Protein AF-A0A6H1NJ43-F1 (afdb_monomer)

Structure (mmCIF, N/CA/C/O backbone):
data_AF-A0A6H1NJ43-F1
#
_entry.id   AF-A0A6H1NJ43-F1
#
loop_
_atom_site.group_PDB
_atom_site.id
_atom_site.type_symbol
_atom_site.label_atom_id
_atom_site.label_alt_id
_atom_site.label_comp_id
_atom_site.label_asym_id
_atom_site.label_entity_id
_atom_site.label_seq_id
_atom_site.pdbx_PDB_ins_code
_atom_site.Cartn_x
_atom_site.Cartn_y
_atom_site.Cartn_z
_atom_site.occupancy
_atom_site.B_iso_or_equiv
_atom_site.auth_seq_id
_atom_site.auth_comp_id
_atom_site.auth_asym_id
_atom_site.auth_atom_id
_atom_site.pdbx_PDB_model_num
ATOM 1 N N . MET A 1 1 ? -9.505 9.082 6.649 1.00 48.31 1 MET A N 1
ATOM 2 C CA . MET A 1 1 ? -8.752 8.817 5.401 1.00 48.31 1 MET A CA 1
ATOM 3 C C . MET A 1 1 ? -7.384 8.310 5.823 1.00 48.31 1 MET A C 1
ATOM 5 O O . MET A 1 1 ? -6.826 8.876 6.753 1.00 48.31 1 MET A O 1
ATOM 9 N N . ALA A 1 2 ? -6.892 7.220 5.241 1.00 55.44 2 ALA A N 1
ATOM 10 C CA . ALA A 1 2 ? -5.555 6.703 5.534 1.00 55.44 2 ALA A CA 1
ATOM 11 C C . ALA A 1 2 ? -4.705 6.848 4.270 1.00 55.44 2 ALA A C 1
ATOM 13 O O . ALA A 1 2 ? -5.142 6.407 3.207 1.00 55.44 2 ALA A O 1
ATOM 14 N N . GLN A 1 3 ? -3.541 7.479 4.390 1.00 49.66 3 GLN A N 1
ATOM 15 C CA . GLN A 1 3 ? -2.557 7.617 3.316 1.00 49.66 3 GLN A CA 1
ATOM 16 C C . GLN A 1 3 ? -1.312 6.829 3.713 1.00 49.66 3 GLN A C 1
ATOM 18 O O . GLN A 1 3 ? -0.948 6.786 4.889 1.00 49.66 3 GLN A O 1
ATOM 23 N N . ARG A 1 4 ? -0.712 6.142 2.741 1.00 53.88 4 ARG A N 1
ATOM 24 C CA . ARG A 1 4 ? 0.411 5.228 2.959 1.00 53.88 4 ARG A CA 1
ATOM 25 C C . ARG A 1 4 ? 1.405 5.387 1.837 1.00 53.88 4 ARG A C 1
ATOM 27 O O . ARG A 1 4 ? 0.993 5.463 0.680 1.00 53.88 4 ARG A O 1
ATOM 34 N N . VAL A 1 5 ? 2.676 5.377 2.198 1.00 56.19 5 VAL A N 1
ATOM 35 C CA . VAL A 1 5 ? 3.783 5.378 1.253 1.00 56.19 5 VAL A CA 1
ATOM 36 C C . VAL A 1 5 ? 4.779 4.333 1.741 1.00 56.19 5 VAL A C 1
ATOM 38 O O . VAL A 1 5 ? 5.177 4.334 2.900 1.00 56.19 5 VAL A O 1
ATOM 41 N N . PHE A 1 6 ? 5.131 3.395 0.867 1.00 50.16 6 PHE A N 1
ATOM 42 C CA . PHE A 1 6 ? 6.261 2.499 1.083 1.00 50.16 6 PHE A CA 1
ATOM 43 C C . PHE A 1 6 ? 7.278 2.796 -0.004 1.00 50.16 6 PHE A C 1
ATOM 45 O O . PHE A 1 6 ? 6.942 2.749 -1.191 1.00 50.16 6 PHE A O 1
ATOM 52 N N . LEU A 1 7 ? 8.494 3.115 0.411 1.00 55.44 7 LEU A N 1
ATOM 53 C CA . LEU A 1 7 ? 9.551 3.585 -0.458 1.00 55.44 7 LEU A CA 1
ATOM 54 C C . LEU A 1 7 ? 10.799 2.738 -0.223 1.00 55.44 7 LEU A C 1
ATOM 56 O O . LEU A 1 7 ? 11.255 2.586 0.902 1.00 55.44 7 LEU A O 1
ATOM 60 N N . VAL A 1 8 ? 11.366 2.188 -1.291 1.00 54.59 8 VAL A N 1
ATOM 61 C CA . VAL A 1 8 ? 12.685 1.544 -1.240 1.00 54.59 8 VAL A CA 1
ATOM 62 C C . VAL A 1 8 ? 13.676 2.505 -1.866 1.00 54.59 8 VAL A C 1
ATOM 64 O O . VAL A 1 8 ? 13.424 3.010 -2.961 1.00 54.59 8 VAL A O 1
ATOM 67 N N . GLN A 1 9 ? 14.776 2.778 -1.169 1.00 55.59 9 GLN A N 1
ATOM 68 C CA . GLN A 1 9 ? 15.798 3.715 -1.622 1.00 55.59 9 GLN A CA 1
ATOM 69 C C . GLN A 1 9 ? 17.189 3.114 -1.449 1.00 55.59 9 GLN A C 1
ATOM 71 O O . GLN A 1 9 ? 17.515 2.532 -0.417 1.00 55.59 9 GLN A O 1
ATOM 76 N N . HIS A 1 10 ? 18.033 3.320 -2.455 1.00 46.06 10 HIS A N 1
ATOM 77 C CA . HIS A 1 10 ? 19.470 3.115 -2.335 1.00 46.06 10 HIS A CA 1
ATOM 78 C C . HIS A 1 10 ? 20.103 4.416 -1.826 1.00 46.06 10 HIS A C 1
ATOM 80 O O . HIS A 1 10 ? 19.955 5.456 -2.473 1.00 46.06 10 HIS A O 1
ATOM 86 N N . LEU A 1 11 ? 20.789 4.390 -0.678 1.00 48.56 11 LEU A N 1
ATOM 87 C CA . LEU A 1 11 ? 21.499 5.565 -0.160 1.00 48.56 11 LEU A CA 1
ATOM 88 C C . LEU A 1 11 ? 22.903 5.658 -0.762 1.00 48.56 11 LEU A C 1
ATOM 90 O O . LEU A 1 11 ? 23.588 4.649 -0.921 1.00 48.56 11 LEU A O 1
ATOM 94 N N . ALA A 1 12 ? 23.373 6.888 -0.995 1.00 40.28 12 ALA A N 1
ATOM 95 C CA . ALA A 1 12 ? 24.687 7.185 -1.579 1.00 40.28 12 ALA A CA 1
ATOM 96 C C . ALA A 1 12 ? 25.882 6.564 -0.822 1.00 40.28 12 ALA A C 1
ATOM 98 O O . ALA A 1 12 ? 26.954 6.384 -1.394 1.00 40.28 12 ALA A O 1
ATOM 99 N N . ALA A 1 13 ? 25.702 6.185 0.448 1.00 49.69 13 ALA A N 1
ATOM 100 C CA . ALA A 1 13 ? 26.699 5.465 1.242 1.00 49.69 13 ALA A CA 1
ATOM 101 C C . ALA A 1 13 ? 26.829 3.962 0.888 1.00 49.69 13 ALA A C 1
ATOM 103 O O . ALA A 1 13 ? 27.512 3.227 1.601 1.00 49.69 13 ALA A O 1
ATOM 104 N N . GLY A 1 14 ? 26.169 3.484 -0.175 1.00 55.78 14 GLY A N 1
ATOM 105 C CA . GLY A 1 14 ? 26.186 2.080 -0.603 1.00 55.78 14 GLY A CA 1
ATOM 106 C C . GLY A 1 14 ? 25.337 1.162 0.275 1.00 55.78 14 GLY A C 1
ATOM 107 O O . GLY A 1 14 ? 25.580 -0.040 0.324 1.00 55.78 14 GLY A O 1
ATOM 108 N N . THR A 1 15 ? 24.376 1.728 1.007 1.00 66.38 15 THR A N 1
ATOM 109 C CA . THR A 1 15 ? 23.457 0.981 1.871 1.00 66.38 15 THR A CA 1
ATOM 110 C C . THR A 1 15 ? 22.053 1.055 1.294 1.00 66.38 15 THR A C 1
ATOM 112 O O . THR A 1 15 ? 21.491 2.141 1.149 1.00 66.38 15 THR A O 1
ATOM 115 N N . ASP A 1 16 ? 21.490 -0.107 0.983 1.00 79.31 16 ASP A N 1
ATOM 116 C CA . ASP A 1 16 ? 20.094 -0.239 0.591 1.00 79.31 16 ASP A CA 1
ATOM 117 C C . ASP A 1 16 ? 19.187 -0.187 1.823 1.00 79.31 16 ASP A C 1
ATOM 119 O O . ASP A 1 16 ? 19.367 -0.964 2.769 1.00 79.31 16 ASP A O 1
ATOM 123 N N . ILE A 1 17 ? 18.192 0.700 1.799 1.00 83.25 17 ILE A N 1
ATOM 124 C CA . ILE A 1 17 ? 17.176 0.803 2.847 1.00 83.25 17 ILE A CA 1
ATOM 125 C C . ILE A 1 17 ? 15.763 0.693 2.275 1.00 83.25 17 ILE A C 1
ATOM 127 O O . ILE A 1 17 ? 15.495 0.980 1.105 1.00 83.25 17 ILE A O 1
ATOM 131 N N . ALA A 1 18 ? 14.828 0.333 3.142 1.00 85.12 18 ALA A N 1
ATOM 132 C CA . ALA A 1 18 ? 13.407 0.519 2.912 1.00 85.12 18 ALA A CA 1
ATOM 133 C C . ALA A 1 18 ? 12.837 1.444 3.985 1.00 85.12 18 ALA A C 1
ATOM 135 O O . ALA A 1 18 ? 13.078 1.245 5.176 1.00 85.12 18 ALA A O 1
ATOM 136 N N . GLN A 1 19 ? 12.053 2.422 3.552 1.00 86.00 19 GLN A N 1
ATOM 137 C CA . GLN A 1 19 ? 11.301 3.330 4.397 1.00 86.00 19 GLN A CA 1
ATOM 138 C C . GLN A 1 19 ? 9.802 3.037 4.275 1.00 86.00 19 GLN A C 1
ATOM 140 O O . GLN A 1 19 ? 9.240 2.900 3.183 1.00 86.00 19 GLN A O 1
ATOM 145 N N . LEU A 1 20 ? 9.147 2.941 5.424 1.00 85.12 20 LEU A N 1
ATOM 146 C CA . LEU A 1 20 ? 7.712 2.766 5.560 1.00 85.12 20 LEU A CA 1
ATOM 147 C C . LEU A 1 20 ? 7.123 3.960 6.302 1.00 85.12 20 LEU A C 1
ATOM 149 O O . LEU A 1 20 ? 7.399 4.134 7.484 1.00 85.12 20 LEU A O 1
ATOM 153 N N . ASP A 1 21 ? 6.221 4.682 5.639 1.00 86.50 21 ASP A N 1
ATOM 154 C CA . ASP A 1 21 ? 5.451 5.771 6.229 1.00 86.50 21 ASP A CA 1
ATOM 155 C C . ASP A 1 21 ? 3.958 5.447 6.235 1.00 86.50 21 ASP A C 1
ATOM 157 O O . ASP A 1 21 ? 3.315 5.202 5.201 1.00 86.50 21 ASP A O 1
ATOM 161 N N . VAL A 1 22 ? 3.368 5.470 7.426 1.00 85.38 22 VAL A N 1
ATOM 162 C CA . VAL A 1 22 ? 1.955 5.148 7.631 1.00 85.38 22 VAL A CA 1
ATOM 163 C C . VAL A 1 22 ? 1.283 6.278 8.379 1.00 85.38 22 VAL A C 1
ATOM 165 O O . VAL A 1 22 ? 1.643 6.585 9.512 1.00 85.38 22 VAL A O 1
ATOM 168 N N . VAL A 1 23 ? 0.232 6.843 7.779 1.00 86.69 23 VAL A N 1
ATOM 169 C CA . VAL A 1 23 ? -0.607 7.851 8.430 1.00 86.69 23 VAL A CA 1
ATOM 170 C C . VAL A 1 23 ? -2.060 7.392 8.475 1.00 86.69 23 VAL A C 1
ATOM 172 O O . VAL A 1 23 ? -2.699 7.107 7.456 1.00 86.69 23 VAL A O 1
ATOM 175 N N . VAL A 1 24 ? -2.621 7.376 9.682 1.00 86.06 24 VAL A N 1
ATOM 176 C CA . VAL A 1 24 ? -4.048 7.151 9.921 1.00 86.06 24 VAL A CA 1
ATOM 177 C C . VAL A 1 24 ? -4.657 8.427 10.482 1.00 86.06 24 VAL A C 1
ATOM 179 O O . VAL A 1 24 ? -4.250 8.901 11.539 1.00 86.06 24 VAL A O 1
ATOM 182 N N . ALA A 1 25 ? -5.657 8.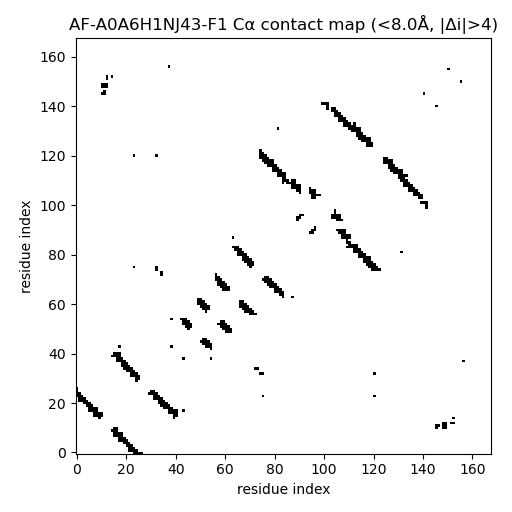974 9.788 1.00 86.62 25 ALA A N 1
ATOM 183 C CA . ALA A 1 25 ? -6.353 10.186 10.204 1.00 86.62 25 ALA A CA 1
ATOM 184 C C . ALA A 1 25 ? -7.870 9.974 10.306 1.00 86.62 25 ALA A C 1
ATOM 186 O O . ALA A 1 25 ? -8.525 9.468 9.381 1.00 86.62 25 ALA A O 1
ATOM 187 N N . ASN A 1 26 ? -8.436 10.434 11.420 1.00 84.56 26 ASN A N 1
ATOM 188 C CA . ASN A 1 26 ? -9.867 10.563 11.637 1.00 84.56 26 ASN A CA 1
ATOM 189 C C . ASN A 1 26 ? -10.269 12.035 11.484 1.00 84.56 26 ASN A C 1
ATOM 191 O O . ASN A 1 26 ? -10.025 12.861 12.357 1.00 84.56 26 ASN A O 1
ATOM 195 N N . ALA A 1 27 ? -10.916 12.346 10.361 1.00 83.19 27 ALA A N 1
ATOM 196 C CA . ALA A 1 27 ? -11.342 13.705 10.045 1.00 83.19 27 ALA A CA 1
ATOM 197 C C . ALA A 1 27 ? -12.478 14.211 10.952 1.00 83.19 27 ALA A C 1
ATOM 199 O O . ALA A 1 27 ? -12.573 15.410 11.180 1.00 83.19 27 ALA A O 1
ATOM 200 N N . SER A 1 28 ? -13.322 13.319 11.488 1.00 83.69 28 SER A N 1
ATOM 201 C CA . SER A 1 28 ? -14.442 13.719 12.356 1.00 83.69 28 SER A CA 1
ATOM 202 C C . SER A 1 28 ? -13.982 14.230 13.721 1.00 83.69 28 SER A C 1
ATOM 204 O O . SER A 1 28 ? -14.642 15.073 14.318 1.00 83.69 28 SER A O 1
ATOM 206 N N . THR A 1 29 ? -12.837 13.738 14.196 1.00 85.25 29 THR A N 1
ATOM 207 C CA . THR A 1 29 ? -12.237 14.120 15.480 1.00 85.25 29 THR A CA 1
ATOM 208 C C . THR A 1 29 ? -11.005 15.009 15.319 1.00 85.25 29 THR A C 1
ATOM 210 O O . THR A 1 29 ? -10.471 15.480 16.318 1.00 85.25 29 THR A O 1
ATOM 213 N N . GLY A 1 30 ? -10.511 15.204 14.092 1.00 84.50 30 GLY A N 1
ATOM 214 C CA . GLY A 1 30 ? -9.262 15.919 13.813 1.00 84.50 30 GLY A CA 1
ATOM 215 C C . GLY A 1 30 ? -7.995 15.191 14.282 1.00 84.50 30 GLY A C 1
ATOM 216 O O . GLY A 1 30 ? -6.920 15.780 14.293 1.00 84.50 30 GLY A O 1
ATOM 217 N N . THR A 1 31 ? -8.086 13.921 14.684 1.00 84.62 31 THR A N 1
ATOM 218 C CA . THR A 1 31 ? -6.949 13.178 15.249 1.00 84.62 31 THR A CA 1
ATOM 219 C C . THR A 1 31 ? -6.207 12.379 14.186 1.00 84.62 31 THR A C 1
ATOM 221 O O . THR A 1 31 ? -6.840 11.680 13.391 1.00 84.62 31 THR A O 1
ATOM 224 N N . SER A 1 32 ? -4.876 12.374 14.241 1.00 85.81 32 SER A N 1
ATOM 225 C CA . SER A 1 32 ? -4.026 11.526 13.402 1.00 85.81 32 SER A CA 1
ATOM 226 C C . SER A 1 32 ? -2.955 10.781 14.204 1.00 85.81 32 SER A C 1
ATOM 228 O O . SER A 1 32 ? -2.631 11.129 15.345 1.00 85.81 32 SER A O 1
ATOM 230 N N . ARG A 1 33 ? -2.425 9.717 13.602 1.00 86.25 33 ARG A N 1
ATOM 231 C CA . ARG A 1 33 ? -1.215 9.007 14.023 1.00 86.25 33 ARG A CA 1
ATOM 232 C C . ARG A 1 33 ? -0.354 8.770 12.794 1.00 86.25 33 ARG A C 1
ATOM 234 O O . ARG A 1 33 ? -0.884 8.368 11.758 1.00 86.25 33 ARG A O 1
ATOM 241 N N . ALA A 1 34 ? 0.932 9.048 12.933 1.00 85.00 34 ALA A N 1
ATOM 242 C CA . ALA A 1 34 ? 1.942 8.792 11.926 1.00 85.00 34 ALA A CA 1
ATOM 243 C C . ALA A 1 34 ? 2.989 7.859 12.528 1.00 85.00 34 ALA A C 1
ATOM 245 O O . ALA A 1 34 ? 3.314 7.980 13.712 1.00 85.00 34 ALA A O 1
ATOM 246 N N . THR A 1 35 ? 3.483 6.931 11.727 1.00 82.75 35 THR A N 1
ATOM 247 C CA . THR A 1 35 ? 4.588 6.056 12.097 1.00 82.75 35 THR A CA 1
ATOM 248 C C . THR A 1 35 ? 5.514 5.937 10.902 1.00 82.75 35 THR A C 1
ATOM 250 O O . THR A 1 35 ? 5.043 5.773 9.775 1.00 82.75 35 THR A O 1
ATOM 253 N N . GLU A 1 36 ? 6.805 6.041 11.177 1.00 85.94 36 GLU A N 1
ATOM 254 C CA . GLU A 1 36 ? 7.892 5.920 10.216 1.00 85.94 36 GLU A CA 1
ATOM 255 C C . GLU A 1 36 ? 8.803 4.790 10.695 1.00 85.94 36 GLU A C 1
ATOM 257 O O . GLU A 1 36 ? 9.152 4.727 11.876 1.00 85.94 36 GLU A O 1
ATOM 262 N N . HIS A 1 37 ? 9.158 3.886 9.789 1.00 85.19 37 HIS A N 1
ATOM 263 C CA . HIS A 1 37 ? 10.135 2.833 10.036 1.00 85.19 37 HIS A CA 1
ATOM 264 C C . HIS A 1 37 ? 11.153 2.812 8.904 1.00 85.19 37 HIS A C 1
ATOM 266 O O . HIS A 1 37 ? 10.783 2.847 7.731 1.00 85.19 37 HIS A O 1
ATOM 272 N N . ILE A 1 38 ? 12.430 2.714 9.265 1.00 86.50 38 ILE A N 1
ATOM 273 C CA . ILE A 1 38 ? 13.535 2.535 8.326 1.00 86.50 38 ILE A CA 1
ATOM 274 C C . ILE A 1 38 ? 14.179 1.184 8.624 1.00 86.50 38 ILE A C 1
ATOM 276 O O . ILE A 1 38 ? 14.545 0.898 9.765 1.00 86.50 38 ILE A O 1
ATOM 280 N N . HIS A 1 39 ? 14.321 0.363 7.591 1.00 85.25 39 HIS A N 1
ATOM 281 C CA . HIS A 1 39 ? 14.949 -0.952 7.650 1.00 85.25 39 HIS A CA 1
ATOM 282 C C . HIS A 1 39 ? 16.127 -1.009 6.688 1.00 85.25 39 HIS A C 1
ATOM 284 O O . HIS A 1 39 ? 16.071 -0.433 5.599 1.00 85.25 39 HIS A O 1
ATOM 290 N N . PHE A 1 40 ? 17.160 -1.767 7.046 1.00 88.00 40 PHE A N 1
ATOM 291 C CA . PHE A 1 40 ? 18.108 -2.234 6.040 1.00 88.00 40 PHE A CA 1
ATOM 292 C C . PHE A 1 40 ? 17.398 -3.207 5.097 1.00 88.00 40 PHE A C 1
ATOM 294 O O . PHE A 1 40 ? 16.503 -3.943 5.516 1.00 88.00 40 PHE A O 1
ATOM 301 N N . LEU A 1 41 ? 17.768 -3.214 3.816 1.00 85.81 41 LEU A N 1
ATOM 302 C CA . LEU A 1 41 ? 17.058 -4.022 2.820 1.00 85.81 41 LEU A CA 1
ATOM 303 C C . LEU A 1 41 ? 17.135 -5.532 3.106 1.00 85.81 41 LEU A C 1
ATOM 305 O O . LEU A 1 41 ? 16.207 -6.260 2.771 1.00 85.81 41 LEU A O 1
ATOM 309 N N . ASP A 1 42 ? 18.190 -6.004 3.775 1.00 88.12 42 ASP A N 1
ATOM 310 C CA . ASP A 1 42 ? 18.332 -7.403 4.202 1.00 88.12 42 ASP A CA 1
ATOM 311 C C . ASP A 1 42 ? 17.372 -7.812 5.338 1.00 88.12 42 ASP A C 1
ATOM 313 O O . ASP A 1 42 ? 17.214 -9.000 5.618 1.00 88.12 42 ASP A O 1
ATOM 317 N N . GLN A 1 43 ? 16.691 -6.845 5.959 1.00 89.44 43 GLN A N 1
ATOM 318 C CA . GLN A 1 43 ? 15.638 -7.049 6.958 1.00 89.44 43 GLN A CA 1
ATOM 319 C C . GLN A 1 43 ? 14.233 -7.053 6.340 1.00 89.44 43 GLN A C 1
ATOM 321 O O . GLN A 1 43 ? 13.246 -7.189 7.067 1.00 89.44 43 GLN A O 1
ATOM 326 N N . VAL A 1 44 ? 14.127 -6.878 5.019 1.00 91.38 44 VAL A N 1
ATOM 327 C CA . VAL A 1 44 ? 12.859 -6.750 4.300 1.00 91.38 44 VAL A CA 1
ATOM 328 C C . VAL A 1 44 ? 12.725 -7.865 3.278 1.00 91.38 44 VAL A C 1
ATOM 330 O O . VAL A 1 44 ? 13.590 -8.079 2.432 1.00 91.38 44 VAL A O 1
ATOM 333 N N . GLU A 1 45 ? 11.590 -8.552 3.301 1.00 94.19 45 GLU A N 1
ATOM 334 C CA . GLU A 1 45 ? 11.258 -9.513 2.254 1.00 94.19 45 GLU A CA 1
ATOM 335 C C . GLU A 1 45 ? 10.561 -8.781 1.107 1.00 94.19 45 GLU A C 1
ATOM 337 O O . GLU A 1 45 ? 9.495 -8.195 1.299 1.00 94.19 45 GLU A O 1
ATOM 342 N N . ILE A 1 46 ? 11.150 -8.823 -0.091 1.00 91.12 46 ILE A N 1
ATOM 343 C CA . ILE A 1 46 ? 10.577 -8.232 -1.306 1.00 91.12 46 ILE A CA 1
ATOM 344 C C . ILE A 1 46 ? 10.433 -9.311 -2.380 1.00 91.12 46 ILE A C 1
ATOM 346 O O . ILE A 1 46 ? 11.401 -9.954 -2.783 1.00 91.12 46 ILE A O 1
ATOM 350 N N . GLY A 1 47 ? 9.208 -9.502 -2.863 1.00 88.19 47 GLY A N 1
ATOM 351 C CA . GLY A 1 47 ? 8.906 -10.368 -3.997 1.00 88.19 47 GLY A CA 1
ATOM 352 C C . GLY A 1 47 ? 9.308 -9.729 -5.323 1.00 88.19 47 GLY A C 1
ATOM 353 O O . GLY A 1 47 ? 9.092 -8.538 -5.545 1.00 88.19 47 GLY A O 1
ATOM 354 N N . THR A 1 48 ? 9.856 -10.536 -6.228 1.00 83.88 48 THR A N 1
ATOM 355 C CA . THR A 1 48 ? 10.273 -10.106 -7.574 1.00 83.88 48 THR A CA 1
ATOM 356 C C . THR A 1 48 ? 9.271 -10.486 -8.666 1.00 83.88 48 THR A C 1
ATOM 358 O O . THR A 1 48 ? 9.336 -9.957 -9.772 1.00 83.88 48 THR A O 1
ATOM 361 N N . ASP A 1 49 ? 8.325 -11.375 -8.365 1.00 82.50 49 ASP A N 1
ATOM 362 C CA . ASP A 1 49 ? 7.332 -11.929 -9.293 1.00 82.50 49 ASP A CA 1
ATOM 363 C C . ASP A 1 49 ? 5.880 -11.542 -8.949 1.00 82.50 49 ASP A C 1
ATOM 365 O O . ASP A 1 49 ? 4.963 -11.753 -9.745 1.00 82.50 49 ASP A O 1
ATOM 369 N N . ARG A 1 50 ? 5.661 -10.963 -7.766 1.00 83.69 50 ARG A N 1
ATOM 370 C CA . ARG A 1 50 ? 4.360 -10.525 -7.246 1.00 83.69 50 ARG A CA 1
ATOM 371 C C . ARG A 1 50 ? 4.530 -9.372 -6.271 1.00 83.69 50 ARG A C 1
ATOM 373 O O . ARG A 1 50 ? 5.630 -9.122 -5.781 1.00 83.69 50 ARG A O 1
ATOM 380 N N . LEU A 1 51 ? 3.424 -8.719 -5.916 1.00 90.75 51 LEU A N 1
ATOM 381 C CA . LEU A 1 51 ? 3.448 -7.804 -4.785 1.00 90.75 51 LEU A CA 1
ATOM 382 C C . LEU A 1 51 ? 3.592 -8.625 -3.503 1.00 90.75 51 LEU A C 1
ATOM 384 O O . LEU A 1 51 ? 2.672 -9.332 -3.093 1.00 90.75 51 LEU A O 1
ATOM 388 N N . HIS A 1 52 ? 4.770 -8.553 -2.902 1.00 94.12 52 HIS A N 1
ATOM 389 C CA . HIS A 1 52 ? 5.054 -9.100 -1.588 1.00 94.12 52 HIS A CA 1
ATOM 390 C C . HIS A 1 52 ? 6.117 -8.220 -0.943 1.00 94.12 52 HIS A C 1
ATOM 392 O O . HIS A 1 52 ? 7.230 -8.138 -1.447 1.00 94.12 52 HIS A O 1
ATOM 398 N N . ILE A 1 53 ? 5.739 -7.519 0.116 1.00 93.50 53 ILE A N 1
ATOM 399 C CA . ILE A 1 53 ? 6.618 -6.693 0.936 1.00 93.50 53 ILE A CA 1
ATOM 400 C C . ILE A 1 53 ? 6.328 -7.086 2.378 1.00 93.50 53 ILE A C 1
ATOM 402 O O . ILE A 1 53 ? 5.169 -7.016 2.802 1.00 93.50 53 ILE A O 1
ATOM 406 N N . SER A 1 54 ? 7.349 -7.503 3.120 1.00 95.06 54 SER A N 1
ATOM 407 C CA . SER A 1 54 ? 7.213 -7.830 4.536 1.00 95.06 54 SER A CA 1
ATOM 408 C C . SER A 1 54 ? 8.324 -7.194 5.365 1.00 95.06 54 SER A C 1
ATOM 410 O O . SER A 1 54 ? 9.505 -7.380 5.085 1.00 95.06 54 SER A O 1
ATOM 412 N N . THR A 1 55 ? 7.916 -6.474 6.406 1.00 92.19 55 THR A N 1
ATOM 413 C CA . THR A 1 55 ? 8.737 -5.967 7.513 1.00 92.19 55 THR A CA 1
ATOM 414 C C . THR A 1 55 ? 8.130 -6.480 8.833 1.00 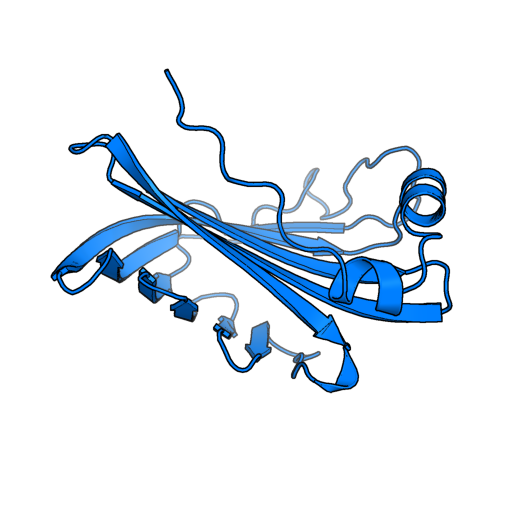92.19 55 THR A C 1
ATOM 416 O O . THR A 1 55 ? 7.068 -7.118 8.812 1.00 92.19 55 THR A O 1
ATOM 419 N N . PRO A 1 56 ? 8.745 -6.239 10.004 1.00 91.44 56 PRO A N 1
ATOM 420 C CA . PRO A 1 56 ? 8.122 -6.566 11.291 1.00 91.44 56 PRO A CA 1
ATOM 421 C C . PRO A 1 56 ? 6.743 -5.907 11.508 1.00 91.44 56 PRO A C 1
ATOM 423 O O . PRO A 1 56 ? 5.866 -6.482 12.162 1.00 91.44 56 PRO A O 1
ATOM 426 N N . GLU A 1 57 ? 6.534 -4.715 10.951 1.00 91.94 57 GLU A N 1
ATOM 427 C CA . GLU A 1 57 ? 5.346 -3.881 11.138 1.00 91.94 57 GLU A CA 1
ATOM 428 C C . GLU A 1 57 ? 4.334 -4.013 10.002 1.00 91.94 57 GLU A C 1
ATOM 430 O O . GLU A 1 57 ? 3.137 -3.818 10.232 1.00 91.94 57 GLU A O 1
ATOM 435 N N . LEU A 1 58 ? 4.782 -4.346 8.789 1.00 92.31 58 LEU A N 1
ATOM 436 C CA . LEU A 1 58 ? 3.949 -4.378 7.592 1.00 92.31 58 LEU A CA 1
ATOM 437 C C . LEU A 1 58 ? 4.037 -5.711 6.856 1.00 92.31 58 LEU A C 1
ATOM 439 O O . LEU A 1 58 ? 5.107 -6.248 6.609 1.00 92.31 58 LEU A O 1
ATOM 443 N N . THR A 1 59 ? 2.888 -6.178 6.382 1.00 95.31 59 THR A N 1
ATOM 444 C CA . THR A 1 59 ? 2.809 -7.162 5.304 1.00 95.31 59 THR A CA 1
ATOM 445 C C . THR A 1 59 ? 1.880 -6.621 4.228 1.00 95.31 59 THR A C 1
ATOM 447 O O . THR A 1 59 ? 0.697 -6.383 4.483 1.00 95.31 59 THR A O 1
ATOM 450 N N . TRP A 1 60 ? 2.399 -6.441 3.017 1.00 94.62 60 TRP A N 1
ATOM 451 C CA . TRP A 1 60 ? 1.630 -6.047 1.844 1.00 94.62 60 TRP A CA 1
ATOM 452 C C . TRP A 1 60 ? 1.818 -7.083 0.746 1.00 94.62 60 TRP A C 1
ATOM 454 O O . TRP A 1 60 ? 2.910 -7.275 0.219 1.00 94.62 60 TRP A O 1
ATOM 464 N N . THR A 1 61 ? 0.738 -7.784 0.422 1.00 96.38 61 THR A N 1
ATOM 465 C CA . THR A 1 61 ? 0.751 -8.876 -0.549 1.00 96.38 61 THR A CA 1
ATOM 466 C C . THR A 1 61 ? -0.351 -8.716 -1.573 1.00 96.38 61 THR A C 1
ATOM 468 O O . THR A 1 61 ? -1.350 -8.044 -1.314 1.00 96.38 61 THR A O 1
ATOM 471 N N . GLY A 1 62 ? -0.191 -9.345 -2.731 1.00 93.56 62 GLY A N 1
ATOM 472 C CA . GLY A 1 62 ? -1.274 -9.469 -3.689 1.00 93.56 62 GLY A CA 1
ATOM 473 C C . GLY A 1 62 ? -0.832 -9.657 -5.128 1.00 93.56 62 GLY A C 1
ATOM 474 O O . GLY A 1 62 ? 0.331 -9.923 -5.436 1.00 93.56 62 GLY A O 1
ATOM 475 N N . ASP A 1 63 ? -1.806 -9.492 -6.010 1.00 91.69 63 ASP A N 1
ATOM 476 C CA . ASP A 1 63 ? -1.658 -9.532 -7.457 1.00 91.69 63 ASP A CA 1
ATOM 477 C C . ASP A 1 63 ? -2.408 -8.358 -8.108 1.00 91.69 63 ASP A C 1
ATOM 479 O O . ASP A 1 63 ? -2.951 -7.488 -7.433 1.00 91.69 63 ASP A O 1
ATOM 483 N N . ARG A 1 64 ? -2.483 -8.339 -9.442 1.00 91.00 64 ARG A N 1
ATOM 484 C CA . ARG A 1 64 ? -3.199 -7.297 -10.203 1.00 91.00 64 ARG A CA 1
ATOM 485 C C . ARG A 1 64 ? -4.687 -7.126 -9.853 1.00 91.00 64 ARG A C 1
ATOM 487 O O . ARG A 1 64 ? -5.303 -6.178 -10.331 1.00 91.00 64 ARG A O 1
ATOM 494 N N . ASN A 1 65 ? -5.294 -8.061 -9.129 1.00 94.12 65 ASN A N 1
ATOM 495 C CA . ASN A 1 65 ? -6.718 -8.066 -8.816 1.00 94.12 65 ASN A CA 1
ATOM 496 C C . ASN A 1 65 ? -6.974 -7.716 -7.353 1.00 94.12 65 ASN A C 1
ATOM 498 O O . ASN A 1 65 ? -7.931 -6.997 -7.071 1.00 94.12 65 ASN A O 1
ATOM 502 N N . VAL A 1 66 ? -6.171 -8.238 -6.423 1.00 96.12 66 VAL A N 1
ATOM 503 C CA . VAL A 1 66 ? -6.422 -8.099 -4.984 1.00 96.12 66 VAL A CA 1
ATOM 504 C C . VAL A 1 66 ? -5.131 -7.848 -4.227 1.00 96.12 66 VAL A C 1
ATOM 506 O O . VAL A 1 66 ? -4.160 -8.585 -4.381 1.00 96.12 66 VAL A O 1
ATOM 509 N N . TYR A 1 67 ? -5.171 -6.855 -3.342 1.00 95.00 67 TYR A N 1
ATOM 510 C CA . TYR A 1 67 ? -4.158 -6.594 -2.331 1.00 95.00 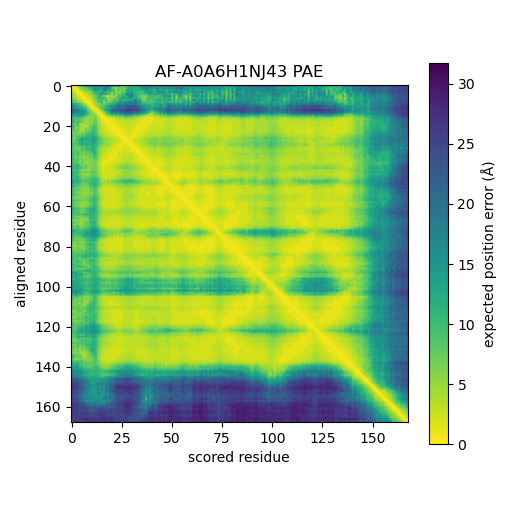67 TYR A CA 1
ATOM 511 C C . TYR A 1 67 ? -4.682 -6.905 -0.936 1.00 95.00 67 TYR A C 1
ATOM 513 O O . TYR A 1 67 ? -5.826 -6.593 -0.599 1.00 95.00 67 TYR A O 1
ATOM 521 N N . THR A 1 68 ? -3.803 -7.442 -0.102 1.00 97.06 68 THR A N 1
ATOM 522 C CA . THR A 1 68 ? -3.980 -7.570 1.339 1.00 97.06 68 THR A CA 1
ATOM 523 C C . THR A 1 68 ? -2.880 -6.787 2.032 1.00 97.06 68 THR A C 1
ATOM 525 O O . THR A 1 68 ? -1.697 -6.958 1.733 1.00 97.06 68 THR A O 1
ATOM 528 N N . LEU A 1 69 ? -3.280 -5.924 2.957 1.00 94.56 69 LEU A N 1
ATOM 529 C CA . LEU A 1 69 ? -2.389 -5.075 3.729 1.00 94.56 69 LEU A CA 1
ATOM 530 C C . LEU A 1 69 ? -2.655 -5.280 5.217 1.00 94.56 69 LEU A C 1
ATOM 532 O O . LEU A 1 69 ? -3.786 -5.112 5.666 1.00 94.56 69 LEU A O 1
ATOM 536 N N . SER A 1 70 ? -1.597 -5.555 5.967 1.00 95.50 70 SER A N 1
ATOM 537 C CA . SER A 1 70 ? -1.569 -5.528 7.426 1.00 95.50 70 SER A CA 1
ATOM 538 C C . SER A 1 70 ? -0.481 -4.558 7.868 1.00 95.50 70 SER A C 1
ATOM 540 O O . SER A 1 70 ? 0.655 -4.691 7.425 1.00 95.50 70 SER A O 1
ATOM 542 N N . VAL A 1 71 ? -0.811 -3.615 8.749 1.00 91.81 71 VAL A N 1
ATOM 543 C CA . VAL A 1 71 ? 0.143 -2.699 9.386 1.00 91.81 71 VAL A CA 1
ATOM 544 C C . VAL A 1 71 ? -0.103 -2.656 10.887 1.00 91.81 71 VAL A C 1
ATOM 546 O O . VAL A 1 71 ? -1.244 -2.499 11.335 1.00 91.81 71 VAL A O 1
ATOM 549 N N . LYS A 1 72 ? 0.977 -2.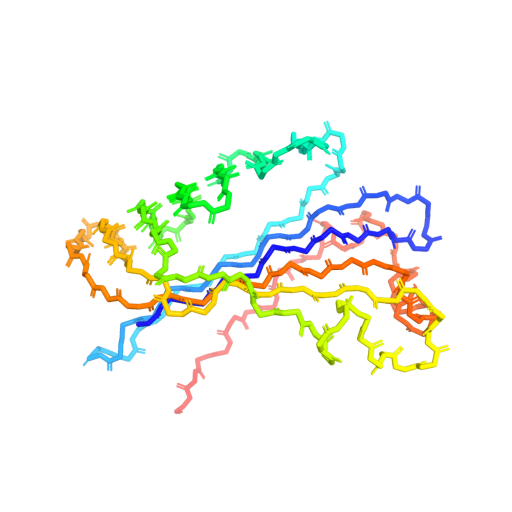748 11.660 1.00 89.50 72 LYS A N 1
ATOM 550 C CA . LYS A 1 72 ? 1.003 -2.625 13.117 1.00 89.50 72 LYS A CA 1
ATOM 551 C C . LYS A 1 72 ? 1.966 -1.501 13.496 1.00 89.50 72 LYS A C 1
ATOM 553 O O . LYS A 1 72 ? 3.170 -1.699 13.468 1.00 89.50 72 LYS A O 1
ATOM 558 N N . GLY A 1 73 ? 1.424 -0.341 13.846 1.00 78.69 73 GLY A N 1
ATOM 559 C CA . GLY A 1 73 ? 2.181 0.798 14.364 1.00 78.69 73 GLY A CA 1
ATOM 560 C C . GLY A 1 73 ? 1.821 1.099 15.818 1.00 78.69 73 GLY A C 1
ATOM 561 O O . GLY A 1 73 ? 0.818 0.608 16.352 1.00 78.69 73 GLY A O 1
ATOM 562 N N . GL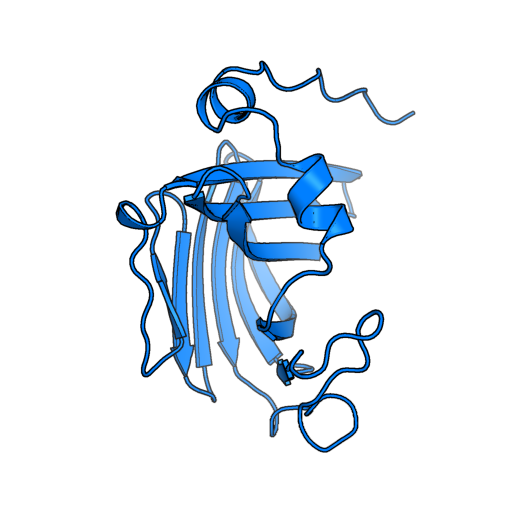U A 1 74 ? 2.621 1.937 16.473 1.00 81.50 74 GLU A N 1
ATOM 563 C CA . GLU A 1 74 ? 2.330 2.370 17.839 1.00 81.50 74 GLU A CA 1
ATOM 564 C C . GLU A 1 74 ? 1.025 3.186 17.874 1.00 81.50 74 GLU A C 1
ATOM 566 O O . GLU A 1 74 ? 0.926 4.306 17.373 1.00 81.50 74 GLU A O 1
ATOM 571 N N . GLY A 1 75 ? -0.027 2.592 18.441 1.00 82.88 75 GLY A N 1
ATOM 572 C CA . GLY A 1 75 ? -1.343 3.225 18.525 1.00 82.88 75 GLY A CA 1
ATOM 573 C C . GLY A 1 75 ? -2.102 3.315 17.196 1.00 82.88 75 GLY A C 1
ATOM 574 O O . GLY A 1 75 ? -3.102 4.034 17.137 1.00 82.88 75 GLY A O 1
ATOM 575 N N . ALA A 1 76 ? -1.682 2.593 16.154 1.00 86.00 76 ALA A N 1
ATOM 576 C CA . ALA A 1 76 ? -2.428 2.467 14.906 1.00 86.00 76 ALA A CA 1
ATOM 577 C C . ALA A 1 76 ? -2.346 1.041 14.346 1.00 86.00 76 ALA A C 1
ATOM 579 O O . ALA A 1 76 ? -1.278 0.438 14.280 1.00 86.00 76 ALA A O 1
ATOM 580 N N . ARG A 1 77 ? -3.478 0.498 13.898 1.00 90.94 77 ARG A N 1
ATOM 581 C CA . ARG A 1 77 ? -3.535 -0.802 13.213 1.00 90.94 77 ARG A CA 1
ATOM 582 C C . ARG A 1 77 ? -4.356 -0.682 11.941 1.00 90.94 77 ARG A C 1
ATOM 584 O O . ARG A 1 77 ? -5.361 0.028 11.919 1.00 90.94 77 ARG A O 1
ATOM 591 N N . ILE A 1 78 ? -3.933 -1.368 10.890 1.00 93.00 78 ILE A N 1
ATOM 592 C CA . ILE A 1 78 ? -4.623 -1.400 9.603 1.00 93.00 78 ILE A CA 1
ATOM 593 C C . ILE A 1 78 ? -4.648 -2.842 9.120 1.00 93.00 78 ILE A C 1
ATOM 595 O O . ILE A 1 78 ? -3.593 -3.447 8.979 1.00 93.00 78 ILE A O 1
ATOM 599 N N . ASP A 1 79 ? -5.823 -3.345 8.773 1.00 96.19 79 ASP A N 1
ATOM 600 C CA . ASP A 1 79 ? -5.987 -4.630 8.102 1.00 96.19 79 ASP A CA 1
ATOM 601 C C . ASP A 1 79 ? -7.013 -4.441 7.001 1.00 96.19 79 ASP A C 1
ATOM 603 O O . ASP A 1 79 ? -8.192 -4.216 7.270 1.00 96.19 79 ASP A O 1
ATOM 607 N N . LEU A 1 80 ? -6.566 -4.463 5.752 1.00 96.56 80 LEU A N 1
ATOM 608 C CA . LEU A 1 80 ? -7.410 -4.133 4.616 1.00 96.56 80 LEU A CA 1
ATOM 609 C C . LEU A 1 80 ? -7.224 -5.107 3.470 1.00 96.56 80 LEU A C 1
ATOM 611 O O . LEU A 1 80 ? -6.130 -5.604 3.204 1.00 96.56 80 LEU A O 1
ATOM 615 N N . ILE A 1 81 ? -8.314 -5.283 2.739 1.00 98.19 81 ILE A N 1
ATOM 616 C CA . ILE A 1 81 ? -8.342 -5.919 1.434 1.00 98.19 81 ILE A CA 1
ATOM 617 C C . ILE A 1 81 ? -8.769 -4.853 0.434 1.00 98.19 81 ILE A C 1
ATOM 619 O O . ILE A 1 81 ? -9.787 -4.190 0.638 1.00 98.19 81 ILE A O 1
ATOM 623 N N . ALA A 1 82 ? -8.000 -4.684 -0.636 1.00 97.31 82 ALA A N 1
ATOM 624 C CA . ALA A 1 82 ? -8.313 -3.777 -1.732 1.00 97.31 82 ALA A CA 1
ATOM 625 C C . ALA A 1 82 ? -8.428 -4.577 -3.030 1.00 97.31 82 ALA A C 1
ATOM 627 O O . ALA A 1 82 ? -7.505 -5.288 -3.409 1.00 97.31 82 ALA A O 1
ATOM 628 N N . THR A 1 83 ? -9.561 -4.473 -3.716 1.00 98.06 83 THR A N 1
ATOM 629 C CA . THR A 1 83 ? -9.826 -5.171 -4.980 1.00 98.06 83 THR A CA 1
ATOM 630 C C . THR A 1 83 ? -9.809 -4.174 -6.128 1.00 98.06 83 THR A C 1
ATOM 632 O O . THR A 1 83 ? -10.564 -3.199 -6.107 1.00 98.06 83 THR A O 1
ATOM 635 N N . ALA A 1 84 ? -8.983 -4.416 -7.141 1.00 96.25 84 ALA A N 1
ATOM 636 C CA . ALA A 1 84 ? -8.945 -3.613 -8.353 1.00 96.25 84 ALA A CA 1
ATOM 637 C C . ALA A 1 84 ? -10.322 -3.599 -9.036 1.00 96.25 84 ALA A C 1
ATOM 639 O O . ALA A 1 84 ? -10.991 -4.626 -9.173 1.00 96.25 84 ALA A O 1
ATOM 640 N N . SER A 1 85 ? -10.753 -2.414 -9.467 1.00 96.00 85 SER A N 1
ATOM 641 C CA . SER A 1 85 ? -12.030 -2.230 -10.171 1.00 96.00 85 SER A CA 1
ATOM 642 C C . SER A 1 85 ? -11.868 -2.197 -11.694 1.00 96.00 85 SER A C 1
ATOM 644 O O . SER A 1 85 ? -12.860 -2.116 -12.414 1.00 96.00 85 SER A O 1
ATOM 646 N N . GLY A 1 86 ? -10.633 -2.260 -12.194 1.00 94.81 86 GLY A N 1
ATOM 647 C CA . GLY A 1 86 ? -10.308 -2.136 -13.609 1.00 94.81 86 GLY A CA 1
ATOM 648 C C . GLY A 1 86 ? -8.829 -2.413 -13.901 1.00 94.81 86 GLY A C 1
ATOM 649 O O . GLY A 1 86 ? -8.094 -2.828 -13.001 1.00 94.81 86 GLY A O 1
ATOM 650 N N . PRO A 1 87 ? -8.395 -2.221 -15.160 1.00 95.12 87 PRO A N 1
ATOM 651 C CA . PRO A 1 87 ? -6.990 -2.346 -15.542 1.00 95.12 87 PRO A CA 1
ATOM 652 C C . PRO A 1 87 ? -6.123 -1.265 -14.869 1.00 95.12 87 PRO A C 1
ATOM 654 O O . PRO A 1 87 ? -6.656 -0.230 -14.457 1.00 95.12 87 PRO A O 1
ATOM 657 N N . PRO A 1 88 ? -4.796 -1.474 -14.778 1.00 94.94 88 PRO A N 1
ATOM 658 C CA . PRO A 1 88 ? -3.898 -0.448 -14.270 1.00 94.94 88 PRO A CA 1
ATOM 659 C C . PRO A 1 88 ? -3.887 0.778 -15.192 1.00 94.94 88 PRO A C 1
ATOM 661 O O . PRO A 1 88 ? -3.962 0.661 -16.418 1.00 94.94 88 PRO A O 1
ATOM 664 N N . LEU A 1 89 ? -3.752 1.953 -14.589 1.00 95.88 89 LEU A N 1
ATOM 665 C CA . LEU A 1 89 ? -3.437 3.199 -15.266 1.00 95.88 89 LEU A CA 1
ATOM 666 C C . LEU A 1 89 ? -1.918 3.285 -15.428 1.00 95.88 89 LEU A C 1
ATOM 668 O O . LEU A 1 89 ? -1.198 3.429 -14.446 1.00 95.88 89 LEU A O 1
ATOM 672 N N . LEU A 1 90 ? -1.433 3.185 -16.662 1.00 96.00 90 LEU A N 1
ATOM 673 C CA . LEU A 1 90 ? -0.014 3.355 -16.968 1.00 96.00 90 LEU A CA 1
ATOM 674 C C . LEU A 1 90 ? 0.327 4.848 -17.043 1.00 96.00 90 LEU A C 1
ATOM 676 O O . LEU A 1 90 ? -0.367 5.593 -17.746 1.00 96.00 90 LEU A O 1
ATOM 680 N N . ALA A 1 91 ? 1.401 5.286 -16.379 1.00 91.75 91 ALA A N 1
ATOM 6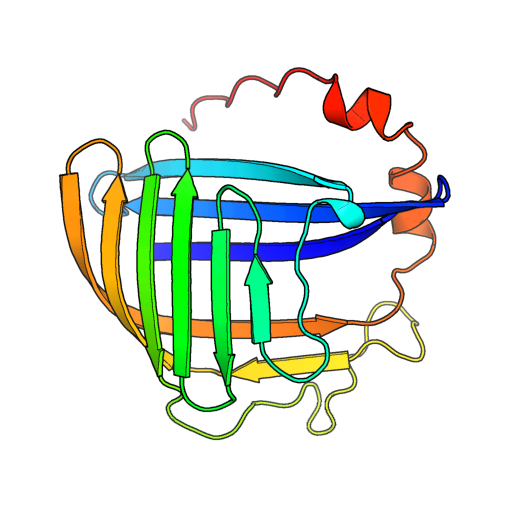81 C CA . ALA A 1 91 ? 1.867 6.668 -16.485 1.00 91.75 91 ALA A CA 1
ATOM 682 C C . ALA A 1 91 ? 2.136 7.034 -17.952 1.00 91.75 91 ALA A C 1
ATOM 684 O O . ALA A 1 91 ? 2.702 6.245 -18.711 1.00 91.75 91 ALA A O 1
ATOM 685 N N . ASN A 1 92 ? 1.649 8.201 -18.387 1.00 90.50 92 ASN A N 1
ATOM 686 C CA . ASN A 1 92 ? 1.719 8.659 -19.783 1.00 90.50 92 ASN A CA 1
ATOM 687 C C . ASN A 1 92 ? 1.222 7.631 -20.832 1.00 90.50 92 ASN A C 1
ATOM 689 O O . ASN A 1 92 ? 1.592 7.697 -22.002 1.00 90.50 92 ASN A O 1
ATOM 693 N N . GLY A 1 93 ? 0.395 6.659 -20.432 1.00 91.75 93 GLY A N 1
ATOM 694 C CA . GLY A 1 93 ? -0.141 5.602 -21.295 1.00 91.75 93 GLY A CA 1
ATOM 695 C C . GLY A 1 93 ? 0.819 4.451 -21.618 1.00 91.75 93 GLY A C 1
ATOM 696 O O . GLY A 1 93 ? 0.365 3.441 -22.150 1.00 91.75 93 GLY A O 1
ATOM 697 N N . GLN A 1 94 ? 2.109 4.563 -21.287 1.00 90.69 94 GLN A N 1
ATOM 698 C CA . GLN A 1 94 ? 3.128 3.536 -21.576 1.00 90.69 94 GLN A CA 1
ATOM 699 C C . GLN A 1 94 ? 3.868 3.038 -20.329 1.00 90.69 94 GLN A C 1
ATOM 701 O O . GLN A 1 94 ? 4.621 2.074 -20.401 1.00 90.69 94 GLN A O 1
ATOM 706 N N . GLY A 1 95 ? 3.635 3.669 -19.181 1.00 91.56 95 GLY A N 1
ATOM 707 C CA . GLY A 1 95 ? 4.257 3.333 -17.908 1.00 91.56 95 GLY A CA 1
ATOM 708 C C . GLY A 1 95 ? 5.545 4.100 -17.648 1.00 91.56 95 GLY A C 1
ATOM 709 O O . GLY A 1 95 ? 6.068 3.986 -16.554 1.00 91.56 95 GLY A O 1
ATOM 710 N N . GLN A 1 96 ? 6.048 4.891 -18.600 1.00 91.38 96 GLN A N 1
ATOM 711 C CA . GLN A 1 96 ? 7.208 5.756 -18.389 1.00 91.38 96 GLN A CA 1
ATOM 712 C C . GLN A 1 96 ? 6.757 7.119 -17.856 1.00 91.38 96 GLN A C 1
ATOM 714 O O . GLN A 1 96 ? 5.929 7.803 -18.466 1.00 91.38 96 GLN A O 1
ATOM 719 N N . MET A 1 97 ? 7.303 7.519 -16.714 1.00 84.81 97 MET A N 1
ATOM 720 C CA . MET A 1 97 ? 7.087 8.829 -16.109 1.00 84.81 97 MET A CA 1
ATOM 721 C C . MET A 1 97 ? 8.059 9.851 -16.723 1.00 84.81 97 MET A C 1
ATOM 723 O O . MET A 1 97 ? 9.124 9.501 -17.216 1.00 84.81 97 MET A O 1
ATOM 727 N N . LEU A 1 98 ? 7.724 11.140 -16.690 1.00 80.44 98 LEU A N 1
ATOM 728 C CA . LEU A 1 98 ? 8.698 12.203 -16.955 1.00 80.44 98 LEU A CA 1
ATOM 729 C C . LEU A 1 98 ? 9.174 12.741 -15.608 1.00 80.44 98 LEU A C 1
ATOM 731 O O . LEU A 1 98 ? 8.577 13.671 -15.066 1.00 80.44 98 LEU A O 1
ATOM 735 N N . PHE A 1 99 ? 10.213 12.126 -15.043 1.00 80.00 99 PHE A N 1
ATOM 736 C CA . PHE A 1 99 ? 10.726 12.500 -13.726 1.00 80.00 99 PHE A CA 1
ATOM 737 C C . PHE A 1 99 ? 12.115 13.123 -13.840 1.00 80.00 99 PHE A C 1
ATOM 739 O O . PHE A 1 99 ? 13.108 12.421 -13.975 1.00 80.00 99 PHE A O 1
ATOM 746 N N . LEU A 1 100 ? 12.167 14.459 -13.795 1.00 81.62 100 LEU A N 1
ATOM 747 C CA . LEU A 1 100 ? 13.387 15.253 -13.576 1.00 81.62 100 LEU A CA 1
ATOM 748 C C . LEU A 1 100 ? 14.597 14.884 -14.460 1.00 81.62 100 LEU A C 1
ATOM 750 O O . LEU A 1 100 ? 15.736 14.930 -14.008 1.00 81.62 100 LEU A O 1
ATOM 754 N N . GLY A 1 101 ? 14.352 14.555 -15.730 1.00 75.31 101 GLY A N 1
ATOM 755 C CA . GLY A 1 101 ? 15.414 14.236 -16.690 1.00 75.31 101 GLY A CA 1
ATOM 756 C C . GLY A 1 101 ? 16.016 12.838 -16.538 1.00 75.31 101 GLY A C 1
ATOM 757 O O . GLY A 1 101 ? 17.056 12.580 -17.130 1.00 75.31 101 GLY A O 1
ATOM 758 N N . LEU A 1 102 ? 15.384 11.948 -15.769 1.00 80.00 102 LEU A N 1
ATOM 759 C CA . LEU A 1 102 ? 15.754 10.539 -15.734 1.00 80.00 102 LEU A CA 1
ATOM 760 C C . LEU A 1 102 ? 15.281 9.807 -16.990 1.00 80.00 102 LEU A C 1
ATOM 762 O O . LEU A 1 102 ? 14.151 10.004 -17.442 1.00 80.00 102 LEU A O 1
ATOM 766 N N . ASP A 1 103 ? 16.121 8.898 -17.478 1.00 77.00 103 ASP A N 1
ATOM 767 C CA . ASP A 1 103 ? 15.836 8.114 -18.681 1.00 77.00 103 ASP A CA 1
ATOM 768 C C . ASP A 1 103 ? 14.839 6.968 -18.421 1.00 77.00 103 ASP A C 1
ATOM 770 O O . ASP A 1 103 ? 14.024 6.649 -19.285 1.00 77.00 103 ASP A O 1
ATOM 774 N N . GLU A 1 104 ? 14.847 6.381 -17.218 1.00 83.81 104 GLU A N 1
ATOM 775 C CA . GLU A 1 104 ? 14.087 5.159 -16.901 1.00 83.81 104 GLU A CA 1
ATOM 776 C C . GLU A 1 104 ? 13.220 5.207 -15.614 1.00 83.81 104 GLU A C 1
ATOM 778 O O . GLU A 1 104 ? 13.245 4.258 -14.824 1.00 83.81 104 GLU A O 1
ATOM 783 N N . PRO A 1 105 ? 12.434 6.270 -15.343 1.00 89.94 105 PRO A N 1
ATOM 784 C CA . PRO A 1 105 ? 11.430 6.231 -14.286 1.00 89.94 105 PRO A CA 1
ATOM 785 C C . PRO A 1 105 ? 10.135 5.600 -14.817 1.00 89.94 105 PRO A C 1
ATOM 787 O O . PRO A 1 105 ? 9.566 6.037 -15.822 1.00 89.94 105 PRO A O 1
ATOM 790 N N . TYR A 1 106 ? 9.640 4.586 -14.121 1.00 92.06 106 TYR A N 1
ATOM 791 C CA . TYR A 1 106 ? 8.422 3.876 -14.484 1.00 92.06 106 TYR A CA 1
ATOM 792 C C . TYR A 1 106 ? 7.382 3.970 -13.378 1.00 92.06 106 TYR A C 1
ATOM 794 O O . TYR A 1 106 ? 7.713 3.898 -12.196 1.00 92.06 106 TYR A O 1
ATOM 802 N N . GLU A 1 107 ? 6.119 4.096 -13.770 1.00 92.62 107 GLU A N 1
ATOM 803 C CA . GLU A 1 107 ? 4.991 4.176 -12.858 1.00 92.62 107 GLU A CA 1
ATOM 804 C C . GLU A 1 107 ? 3.713 3.580 -13.467 1.00 92.62 107 GLU A C 1
ATOM 806 O O . GLU A 1 107 ? 3.370 3.786 -14.639 1.00 92.62 107 GLU A O 1
ATOM 811 N N . PHE A 1 108 ? 2.955 2.864 -12.642 1.00 94.06 108 PHE A N 1
ATOM 812 C CA . PHE A 1 108 ? 1.550 2.579 -12.902 1.00 94.06 108 PHE A CA 1
ATOM 813 C C . PHE A 1 108 ? 0.740 2.612 -11.609 1.00 94.06 108 PHE A C 1
ATOM 815 O O . PHE A 1 108 ? 1.270 2.404 -10.517 1.00 94.06 108 PHE A O 1
ATOM 822 N N . ALA A 1 109 ? -0.571 2.785 -11.751 1.00 94.62 109 ALA A N 1
ATOM 823 C CA . ALA A 1 109 ? -1.503 2.837 -10.640 1.00 94.62 109 ALA A CA 1
ATOM 824 C C . ALA A 1 109 ? -2.669 1.862 -10.808 1.00 94.62 109 ALA A C 1
ATOM 826 O O . ALA A 1 109 ? -3.131 1.606 -11.919 1.00 94.62 109 ALA A O 1
ATOM 827 N N . PHE A 1 110 ? -3.221 1.376 -9.701 1.00 95.31 110 PHE A N 1
ATOM 828 C CA . PHE A 1 110 ? -4.564 0.799 -9.661 1.00 95.31 110 PHE A CA 1
ATOM 829 C C . PHE A 1 110 ? -5.523 1.822 -9.047 1.00 95.31 110 PHE A C 1
ATOM 831 O O . PHE A 1 110 ? -5.597 1.939 -7.818 1.00 95.31 110 PHE A O 1
ATOM 838 N N . PRO A 1 111 ? -6.253 2.587 -9.877 1.00 94.81 111 PRO A N 1
ATOM 839 C CA . PRO A 1 111 ? -7.213 3.551 -9.380 1.00 94.81 111 PRO A CA 1
ATOM 840 C C . PRO A 1 111 ? -8.479 2.853 -8.882 1.00 94.81 111 PRO A C 1
ATOM 842 O O . PRO A 1 111 ? -8.837 1.751 -9.307 1.00 94.81 111 PRO A O 1
ATOM 845 N N . ALA A 1 112 ? -9.207 3.554 -8.019 1.00 95.56 112 ALA A N 1
ATOM 846 C CA . ALA A 1 112 ? -10.554 3.189 -7.603 1.00 95.56 112 ALA A CA 1
ATOM 847 C C . ALA A 1 112 ? -10.703 1.749 -7.056 1.00 95.56 112 ALA A C 1
ATOM 849 O O . ALA A 1 112 ? -11.715 1.082 -7.301 1.00 95.56 112 ALA A O 1
ATOM 850 N N . MET A 1 113 ? -9.710 1.247 -6.316 1.00 96.75 113 MET A N 1
ATOM 851 C CA . MET A 1 113 ? -9.783 -0.077 -5.698 1.00 96.75 113 MET A CA 1
ATOM 852 C C . MET A 1 113 ? -10.876 -0.091 -4.628 1.00 96.75 113 MET A C 1
ATOM 854 O O . MET A 1 113 ? -10.898 0.777 -3.756 1.00 96.75 113 MET A O 1
ATOM 858 N N . ARG A 1 114 ? -11.777 -1.076 -4.675 1.00 98.06 114 ARG A N 1
ATOM 859 C CA . ARG A 1 114 ? -12.783 -1.290 -3.626 1.00 98.06 114 ARG A CA 1
ATOM 860 C C . ARG A 1 114 ? -12.092 -1.842 -2.392 1.00 98.06 114 ARG A C 1
ATOM 862 O O . ARG A 1 114 ? -11.545 -2.942 -2.449 1.00 98.06 114 ARG A O 1
ATOM 869 N N . THR A 1 115 ? -12.144 -1.099 -1.297 1.00 96.94 115 THR A N 1
ATOM 870 C CA . THR A 1 115 ? -11.396 -1.411 -0.081 1.00 96.94 115 THR A CA 1
ATOM 871 C C . THR A 1 115 ? -12.333 -1.661 1.084 1.00 96.94 115 THR A C 1
ATOM 873 O O . THR A 1 115 ? -13.289 -0.913 1.289 1.00 96.94 115 THR A O 1
ATOM 876 N N . SER A 1 116 ? -12.031 -2.685 1.872 1.00 98.00 116 SER A N 1
ATOM 877 C CA . SER A 1 116 ? -12.728 -2.992 3.118 1.00 98.00 116 SER A CA 1
ATOM 878 C C . SER A 1 116 ? -11.785 -3.578 4.161 1.00 98.00 116 SER A C 1
ATOM 880 O O . SER A 1 116 ? -10.759 -4.161 3.809 1.00 98.00 116 SER A O 1
ATOM 882 N N . GLY A 1 117 ? -12.162 -3.473 5.430 1.00 96.50 117 GLY A N 1
ATOM 883 C CA . GLY A 1 117 ? -11.487 -4.131 6.546 1.00 96.50 117 GLY A CA 1
ATOM 884 C C . GLY A 1 117 ? -11.544 -3.273 7.799 1.00 96.50 117 GLY A C 1
ATOM 885 O O . GLY A 1 117 ? -12.493 -2.516 7.989 1.00 96.50 117 GLY A O 1
ATOM 886 N N . THR A 1 118 ? -10.507 -3.343 8.623 1.00 95.44 118 THR A N 1
ATOM 887 C CA . THR A 1 118 ? -10.473 -2.688 9.928 1.00 95.44 118 THR A CA 1
ATOM 888 C C . THR A 1 118 ? -9.329 -1.679 9.998 1.00 95.44 118 THR A C 1
ATOM 890 O O . THR A 1 118 ? -8.210 -1.927 9.550 1.00 95.44 118 THR A O 1
ATOM 893 N N . VAL A 1 119 ? -9.595 -0.523 10.600 1.00 92.06 119 VAL A N 1
ATOM 894 C CA . VAL A 1 119 ? -8.577 0.464 10.977 1.00 92.06 119 VAL A CA 1
ATOM 895 C C . VAL A 1 119 ? -8.768 0.804 12.446 1.00 92.06 119 VAL A C 1
ATOM 897 O O . VAL A 1 119 ? -9.893 1.031 12.876 1.00 92.06 119 VAL A O 1
ATOM 900 N N . ALA A 1 120 ? -7.693 0.861 13.222 1.00 88.75 120 ALA A N 1
ATOM 901 C CA . ALA A 1 120 ? -7.731 1.271 14.619 1.00 88.75 120 ALA A CA 1
ATOM 902 C C . ALA A 1 120 ? -6.828 2.481 14.862 1.00 88.75 120 ALA A C 1
ATOM 904 O O . ALA A 1 120 ? -5.714 2.550 14.342 1.00 88.75 120 ALA A O 1
ATOM 905 N N . LEU A 1 121 ? -7.319 3.402 15.691 1.00 84.94 121 LEU A N 1
ATOM 906 C CA . LEU A 1 121 ? -6.547 4.467 16.329 1.00 84.94 121 LEU A CA 1
ATOM 907 C C . LEU A 1 121 ? -6.657 4.256 17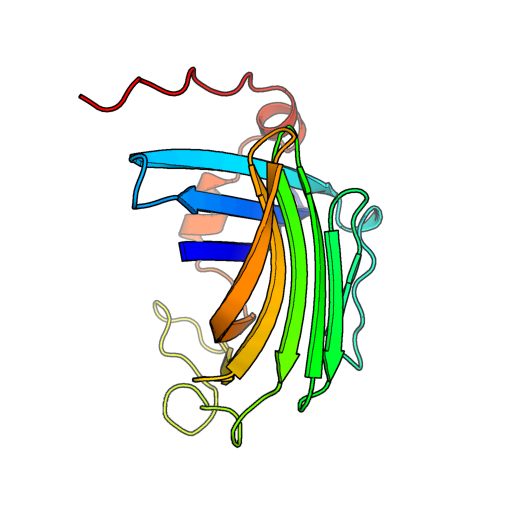.843 1.00 84.94 121 LEU A C 1
ATOM 909 O O . LEU A 1 121 ? -7.746 4.337 18.411 1.00 84.94 121 LEU A O 1
ATOM 913 N N . GLY A 1 122 ? -5.543 3.948 18.499 1.00 84.31 122 GLY A N 1
ATOM 914 C CA . GLY A 1 122 ? -5.537 3.474 19.880 1.00 84.31 122 GLY A CA 1
ATOM 915 C C . GLY A 1 122 ? -6.208 2.103 20.012 1.00 84.31 122 GLY A C 1
ATOM 916 O O . GLY A 1 122 ? -5.932 1.189 19.240 1.00 84.31 122 GLY A O 1
ATOM 917 N N . SER A 1 123 ? -7.087 1.953 21.004 1.00 83.75 123 SER A N 1
ATOM 918 C CA . SER A 1 123 ? -7.774 0.689 21.304 1.00 83.75 123 SER A CA 1
ATOM 919 C C . SER A 1 123 ? -9.085 0.486 20.544 1.00 83.75 123 SER A C 1
ATOM 921 O O . SER A 1 123 ? -9.674 -0.589 20.650 1.00 83.75 123 SER A O 1
ATOM 923 N N . GLN A 1 124 ? -9.566 1.489 19.803 1.00 84.94 124 GLN A N 1
ATOM 924 C CA . GLN A 1 124 ? -10.862 1.416 19.134 1.00 84.94 124 GLN A CA 1
ATOM 925 C C . GLN A 1 124 ? -10.703 0.984 17.669 1.00 84.94 124 GLN A C 1
ATOM 927 O O . GLN A 1 124 ? -10.160 1.751 16.868 1.00 84.94 124 GLN A O 1
ATOM 932 N N . PRO A 1 125 ? -11.183 -0.217 17.293 1.00 90.38 125 PRO A N 1
ATOM 933 C CA . PRO A 1 125 ? -11.272 -0.620 15.899 1.00 90.38 125 PRO A CA 1
ATOM 934 C C . PRO A 1 125 ? -12.499 0.003 15.224 1.00 90.38 125 PRO A C 1
ATOM 936 O O . PRO A 1 125 ? -13.563 0.148 15.829 1.00 90.38 125 PRO A O 1
ATOM 939 N N . TYR A 1 126 ? -12.352 0.316 13.942 1.00 89.31 126 TYR A N 1
ATOM 940 C CA . TYR A 1 126 ? -13.408 0.779 13.056 1.00 89.31 126 TYR A CA 1
ATOM 941 C C . TYR A 1 126 ? -13.447 -0.117 11.823 1.00 89.31 126 TYR A C 1
ATOM 943 O O . TYR A 1 126 ? -12.443 -0.251 11.122 1.00 89.31 126 TYR A O 1
ATOM 951 N N . GLU A 1 127 ? -14.613 -0.690 11.542 1.00 95.38 127 GLU A N 1
ATOM 952 C CA . GLU A 1 127 ? -14.880 -1.299 10.242 1.00 95.38 127 GLU A CA 1
ATOM 953 C C . GLU A 1 127 ? -15.001 -0.194 9.197 1.00 95.38 127 GLU A C 1
ATOM 955 O O . GLU A 1 127 ? -15.712 0.798 9.389 1.00 95.38 127 GLU A O 1
ATOM 960 N N . VAL A 1 128 ? -14.282 -0.348 8.092 1.00 92.81 128 VAL A N 1
ATOM 961 C CA . VAL A 1 128 ? -14.224 0.644 7.028 1.00 92.81 128 VAL A CA 1
ATOM 962 C C . VAL A 1 128 ? -14.521 0.005 5.685 1.00 92.81 128 VAL A C 1
ATOM 964 O O . VAL A 1 128 ? -14.101 -1.108 5.378 1.00 92.81 128 VAL A O 1
ATOM 967 N N . THR A 1 129 ? -15.207 0.772 4.850 1.00 96.31 129 THR A N 1
ATOM 968 C CA . THR A 1 129 ? -15.334 0.523 3.417 1.00 96.31 129 THR A CA 1
ATOM 969 C C . THR A 1 129 ? -15.009 1.806 2.678 1.00 96.31 129 THR A C 1
ATOM 971 O O . THR A 1 129 ? -15.288 2.897 3.179 1.00 96.31 129 THR A O 1
ATOM 974 N N . GLY A 1 130 ? -14.469 1.702 1.475 1.00 94.31 130 GLY A N 1
ATOM 975 C CA . GLY A 1 130 ? -14.226 2.876 0.658 1.00 94.31 130 GLY A CA 1
ATOM 976 C C . GLY A 1 130 ? -13.461 2.559 -0.606 1.00 94.31 130 GLY A C 1
ATOM 977 O O . GLY A 1 130 ? -13.495 1.442 -1.122 1.00 94.31 130 GLY A O 1
ATOM 978 N N . ILE A 1 131 ? -12.775 3.585 -1.091 1.00 95.25 131 ILE A N 1
ATOM 979 C CA . ILE A 1 131 ? -11.995 3.535 -2.312 1.00 95.25 131 ILE A CA 1
ATOM 980 C C . ILE A 1 131 ? -10.538 3.842 -1.980 1.00 95.25 131 ILE A C 1
ATOM 982 O O . ILE A 1 131 ? -10.250 4.756 -1.205 1.00 95.25 131 ILE A O 1
ATOM 986 N N . SER A 1 132 ? -9.623 3.071 -2.555 1.00 94.00 132 SER A N 1
ATOM 987 C CA . SER A 1 132 ? -8.184 3.302 -2.456 1.00 94.00 132 SER A CA 1
ATOM 988 C C . SER A 1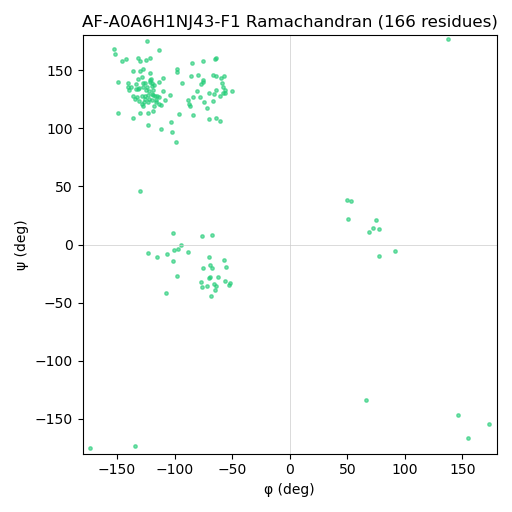 132 ? -7.554 3.486 -3.829 1.00 94.00 132 SER A C 1
ATOM 990 O O . SER A 1 132 ? -8.111 3.101 -4.857 1.00 94.00 132 SER A O 1
ATOM 992 N N . TRP A 1 133 ? -6.378 4.093 -3.811 1.00 94.62 133 TRP A N 1
ATOM 993 C CA . TRP A 1 133 ? -5.498 4.263 -4.951 1.00 94.62 133 TRP A CA 1
ATOM 994 C C . TRP A 1 133 ? -4.151 3.655 -4.570 1.00 94.62 133 TRP A C 1
ATOM 996 O O . TRP A 1 133 ? -3.698 3.852 -3.441 1.00 94.62 133 TRP A O 1
ATOM 1006 N N . SER A 1 134 ? -3.550 2.882 -5.469 1.00 92.75 134 SER A N 1
ATOM 1007 C CA . SER A 1 134 ? -2.231 2.294 -5.248 1.00 92.75 134 SER A CA 1
ATOM 1008 C C . SER A 1 134 ? -1.320 2.608 -6.413 1.00 92.75 134 SER A C 1
ATOM 1010 O O . SER A 1 134 ? -1.589 2.146 -7.518 1.00 92.75 134 SER A O 1
ATOM 1012 N N . ASP A 1 135 ? -0.213 3.277 -6.124 1.00 91.44 135 ASP A N 1
ATOM 1013 C CA . ASP A 1 135 ? 0.859 3.550 -7.077 1.00 91.44 135 ASP A CA 1
ATOM 1014 C C . ASP A 1 135 ? 1.996 2.539 -6.929 1.00 91.44 135 ASP A C 1
ATOM 1016 O O . ASP A 1 135 ? 2.270 2.010 -5.844 1.00 91.44 135 ASP A O 1
ATOM 1020 N N . ARG A 1 136 ? 2.656 2.251 -8.045 1.00 90.19 136 ARG A N 1
ATOM 1021 C CA . ARG A 1 136 ? 3.907 1.503 -8.121 1.00 90.19 136 ARG A CA 1
ATOM 1022 C C . ARG A 1 136 ? 4.849 2.318 -8.982 1.00 90.19 136 ARG A C 1
ATOM 1024 O O . ARG A 1 136 ? 4.598 2.442 -10.174 1.00 90.19 136 ARG A O 1
ATOM 1031 N N . GLN A 1 137 ? 5.918 2.825 -8.378 1.00 88.06 137 GLN A N 1
ATOM 1032 C CA . GLN A 1 137 ? 6.948 3.600 -9.056 1.00 88.06 137 GLN A CA 1
ATOM 1033 C C . GLN A 1 137 ? 8.320 2.977 -8.794 1.00 88.06 137 GLN A C 1
ATOM 1035 O O . GLN A 1 137 ? 8.595 2.521 -7.683 1.00 88.06 137 GLN A O 1
ATOM 1040 N N . TRP A 1 138 ? 9.166 2.930 -9.818 1.00 87.31 138 TRP A N 1
ATOM 1041 C CA . TRP A 1 138 ? 10.553 2.483 -9.716 1.00 87.31 138 TRP A CA 1
ATOM 1042 C C . TRP A 1 138 ? 11.419 3.158 -10.779 1.00 87.31 138 TRP A C 1
ATOM 1044 O O . TRP A 1 138 ? 10.918 3.727 -11.745 1.00 87.31 138 TRP A O 1
ATOM 1054 N N . GLY A 1 139 ? 12.730 3.087 -10.588 1.00 85.81 139 GLY A N 1
ATOM 1055 C CA . GLY A 1 139 ? 13.726 3.748 -11.420 1.00 85.81 139 GLY A CA 1
ATOM 1056 C C . GLY A 1 139 ? 14.810 4.360 -10.545 1.00 85.81 139 GLY A C 1
ATOM 1057 O O . GLY A 1 139 ? 14.739 4.297 -9.315 1.00 85.81 139 GLY A O 1
ATOM 1058 N N . SER A 1 140 ? 15.816 4.946 -11.180 1.00 81.31 140 SER A N 1
ATOM 1059 C CA . SER A 1 140 ? 16.842 5.708 -10.471 1.00 81.31 140 SER A CA 1
ATOM 1060 C C . SER A 1 140 ? 16.236 6.936 -9.784 1.00 81.31 140 SER A C 1
ATOM 1062 O O . SER A 1 140 ? 15.157 7.402 -10.147 1.00 81.31 140 SER A O 1
ATOM 1064 N N . LEU A 1 141 ? 16.936 7.484 -8.796 1.00 73.56 141 LEU A N 1
ATOM 1065 C CA . LEU A 1 141 ? 16.652 8.821 -8.279 1.00 73.56 141 LEU A CA 1
ATOM 1066 C C . LEU A 1 141 ? 17.616 9.822 -8.929 1.00 73.56 141 LEU A C 1
ATOM 1068 O O . LEU A 1 141 ? 18.734 9.438 -9.269 1.00 73.56 141 LEU A O 1
ATOM 1072 N N . PRO A 1 142 ? 17.223 11.096 -9.099 1.00 71.62 142 PRO A N 1
ATOM 1073 C CA . PRO A 1 142 ? 18.167 12.144 -9.476 1.00 71.62 142 PRO A CA 1
ATOM 1074 C C . PRO A 1 142 ? 19.289 12.299 -8.437 1.00 71.62 142 PRO A C 1
ATOM 1076 O O . PRO A 1 142 ? 19.021 12.238 -7.235 1.00 71.62 142 PRO A O 1
ATOM 1079 N N . ASP A 1 143 ? 20.513 12.588 -8.888 1.00 68.94 143 ASP A N 1
ATOM 1080 C CA . ASP A 1 143 ? 21.721 12.664 -8.043 1.00 68.94 143 ASP A CA 1
ATOM 1081 C C . ASP A 1 143 ? 21.574 13.592 -6.825 1.00 68.94 143 ASP A C 1
ATOM 1083 O O . ASP A 1 143 ? 22.048 13.288 -5.734 1.00 68.94 143 ASP A O 1
ATOM 1087 N N . PHE A 1 144 ? 20.829 14.691 -6.956 1.00 65.00 144 PHE A N 1
ATOM 1088 C CA . PHE A 1 144 ? 20.639 15.635 -5.852 1.00 65.00 144 PHE A CA 1
ATOM 1089 C C . PHE A 1 144 ? 19.816 15.066 -4.677 1.00 65.00 144 PHE A C 1
ATOM 1091 O O . PHE 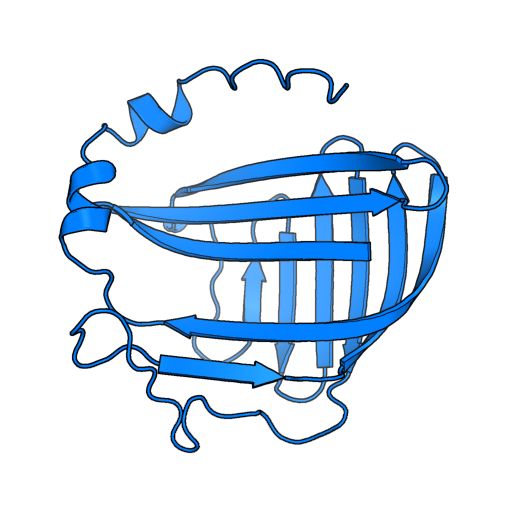A 1 144 ? 19.905 15.587 -3.564 1.00 65.00 144 PHE A O 1
ATOM 1098 N N . PHE A 1 145 ? 19.018 14.009 -4.887 1.00 62.56 145 PHE A N 1
ATOM 1099 C CA . PHE A 1 145 ? 18.392 13.270 -3.785 1.00 62.56 145 PHE A CA 1
ATOM 1100 C C . PHE A 1 145 ? 19.407 12.358 -3.091 1.00 62.56 145 PHE A C 1
ATOM 1102 O O . PHE A 1 145 ? 19.384 12.255 -1.864 1.00 62.56 145 PHE A O 1
ATOM 1109 N N . ALA A 1 146 ? 20.328 11.760 -3.849 1.00 55.22 146 ALA A N 1
ATOM 1110 C CA . ALA A 1 146 ? 21.402 10.932 -3.309 1.00 55.22 146 ALA A CA 1
ATOM 1111 C C . ALA A 1 146 ? 22.369 11.758 -2.438 1.00 55.22 146 ALA A C 1
ATOM 1113 O O . ALA A 1 146 ? 22.744 11.317 -1.351 1.00 55.22 146 ALA A O 1
ATOM 1114 N N . ASP A 1 147 ? 22.680 12.992 -2.846 1.00 49.66 147 ASP A N 1
ATOM 1115 C CA . ASP A 1 147 ? 23.562 13.908 -2.106 1.00 49.66 147 ASP A CA 1
ATOM 1116 C C . ASP A 1 147 ? 22.974 14.357 -0.756 1.00 49.66 147 ASP A C 1
ATOM 1118 O O . ASP A 1 147 ? 23.702 14.517 0.227 1.00 49.66 147 ASP A O 1
ATOM 1122 N N . SER A 1 148 ? 21.648 14.518 -0.667 1.00 50.47 148 SER A N 1
ATOM 1123 C CA . SER A 1 148 ? 20.962 14.871 0.590 1.00 50.47 148 SER A CA 1
ATOM 1124 C C . SER A 1 148 ? 20.983 13.749 1.639 1.00 50.47 148 SER A C 1
ATOM 1126 O O . SER A 1 148 ? 20.801 14.003 2.829 1.00 50.47 148 SER A O 1
ATOM 1128 N N . LEU A 1 149 ? 21.266 12.521 1.197 1.00 51.00 149 LEU A N 1
ATOM 1129 C CA . LEU A 1 149 ? 21.321 11.302 2.000 1.00 51.00 149 LEU A CA 1
ATOM 1130 C C . LEU A 1 149 ? 22.762 10.888 2.344 1.00 51.00 149 LEU A C 1
ATOM 1132 O O . LEU A 1 149 ? 22.980 9.816 2.899 1.00 51.00 149 LEU A O 1
ATOM 1136 N N . GLY A 1 150 ? 23.754 11.745 2.071 1.00 44.38 150 GLY A N 1
ATOM 1137 C CA . GLY A 1 150 ? 25.157 11.553 2.459 1.00 44.38 150 GLY A CA 1
ATOM 1138 C C . GLY A 1 150 ? 25.434 11.616 3.971 1.00 44.38 150 GLY A C 1
ATOM 1139 O O . GLY A 1 150 ? 26.595 11.631 4.380 1.00 44.38 150 GLY A O 1
ATOM 1140 N N . GLN A 1 151 ? 24.399 11.663 4.817 1.00 46.06 151 GLN A N 1
ATOM 1141 C CA . GLN A 1 151 ? 24.542 11.388 6.247 1.00 46.06 151 GLN A CA 1
ATOM 1142 C C . GLN A 1 151 ? 24.645 9.873 6.445 1.00 46.06 151 GLN A C 1
ATOM 1144 O O . GLN A 1 151 ? 23.939 9.117 5.783 1.00 46.06 151 GLN A O 1
ATOM 1149 N N . SER A 1 152 ? 25.543 9.405 7.320 1.00 46.59 152 SER A N 1
ATOM 1150 C CA . SER A 1 152 ? 25.711 7.959 7.504 1.00 46.59 152 SER A CA 1
ATOM 1151 C C . SER A 1 152 ? 24.374 7.314 7.914 1.00 46.59 152 SER A C 1
ATOM 1153 O O . SER A 1 152 ? 23.609 7.934 8.659 1.00 46.59 152 SER A O 1
ATOM 1155 N N . PRO A 1 153 ? 24.080 6.073 7.482 1.00 47.97 153 PRO A N 1
ATOM 1156 C CA . PRO A 1 153 ? 22.874 5.357 7.907 1.00 47.97 153 PRO A CA 1
ATOM 1157 C C . PRO A 1 153 ? 22.726 5.318 9.436 1.00 47.97 153 PRO A C 1
ATOM 1159 O O . PRO A 1 153 ? 21.628 5.427 9.971 1.00 47.97 153 PRO A O 1
ATOM 1162 N N . GLU A 1 154 ? 23.851 5.256 10.154 1.00 45.38 154 GLU A N 1
ATOM 1163 C CA . GLU A 1 154 ? 23.903 5.333 11.615 1.00 45.38 154 GLU A CA 1
ATOM 1164 C C . GLU A 1 154 ? 23.424 6.688 12.165 1.00 45.38 154 GLU A C 1
ATOM 1166 O O . GLU A 1 154 ? 22.781 6.720 13.210 1.00 45.38 154 GLU A O 1
ATOM 1171 N N . ALA A 1 155 ? 23.688 7.807 11.485 1.00 50.00 155 ALA A N 1
ATOM 1172 C CA . ALA A 1 155 ? 23.224 9.138 11.888 1.00 50.00 155 ALA A CA 1
ATOM 1173 C C . ALA A 1 155 ? 21.710 9.318 11.679 1.00 50.00 155 ALA A C 1
ATOM 1175 O O . ALA A 1 155 ? 21.047 9.940 12.510 1.00 50.00 155 ALA A O 1
ATOM 1176 N N . VAL A 1 156 ? 21.149 8.725 10.620 1.00 50.88 156 VAL A N 1
ATOM 1177 C CA . VAL A 1 156 ? 19.696 8.711 10.370 1.00 50.88 156 VAL A CA 1
ATOM 1178 C C . VAL A 1 156 ? 18.979 7.854 11.418 1.00 50.88 156 VAL A C 1
ATOM 1180 O O . VAL A 1 156 ? 17.992 8.292 12.000 1.00 50.88 156 VAL A O 1
ATOM 1183 N N . LEU A 1 157 ? 19.522 6.674 11.738 1.00 50.06 157 LEU A N 1
ATOM 1184 C CA . LEU A 1 157 ? 18.937 5.741 12.710 1.00 50.06 157 LEU A CA 1
ATOM 1185 C C . LEU A 1 157 ? 19.130 6.155 14.184 1.00 50.06 157 LEU A C 1
ATOM 1187 O O . LEU A 1 157 ? 18.411 5.667 15.053 1.00 50.06 157 LEU A O 1
ATOM 1191 N N . SER A 1 158 ? 20.097 7.029 14.488 1.00 43.28 158 SER A N 1
ATOM 1192 C CA . SER A 1 158 ? 20.387 7.507 15.854 1.00 43.28 158 SER A CA 1
ATOM 1193 C C . SER A 1 158 ? 19.815 8.889 16.176 1.00 43.28 158 SER A C 1
ATOM 1195 O O . SER A 1 158 ? 19.910 9.342 17.321 1.00 43.28 158 SER A O 1
ATOM 1197 N N . SER A 1 159 ? 19.210 9.564 15.197 1.00 39.34 159 SER A N 1
ATOM 1198 C CA . SER A 1 159 ? 18.612 10.879 15.405 1.00 39.34 159 SER A CA 1
ATOM 1199 C C . SER A 1 159 ? 17.289 10.749 16.173 1.00 39.34 159 SER A C 1
ATOM 1201 O O . SER A 1 159 ? 16.381 10.061 15.709 1.00 39.34 159 SER A O 1
ATOM 1203 N N . PRO A 1 160 ? 17.125 11.399 17.342 1.00 37.75 160 PRO A N 1
ATOM 1204 C CA . PRO A 1 160 ? 15.830 11.440 18.005 1.00 37.75 160 PRO A CA 1
ATOM 1205 C C . PRO A 1 160 ? 14.837 12.196 17.117 1.00 37.75 160 PRO A C 1
ATOM 1207 O O . PRO A 1 160 ? 15.153 13.282 16.624 1.00 37.75 160 PRO A O 1
ATOM 1210 N N . HIS A 1 161 ? 13.636 11.638 16.932 1.00 44.28 161 HIS A N 1
ATOM 1211 C CA . HIS A 1 161 ? 12.560 12.322 16.216 1.00 44.28 161 HIS A CA 1
ATOM 1212 C C . HIS A 1 161 ? 12.377 13.742 16.778 1.00 44.28 161 HIS A C 1
ATOM 1214 O O . HIS A 1 161 ? 12.288 13.905 18.004 1.00 44.28 161 HIS A O 1
ATOM 1220 N N . PRO A 1 162 ? 12.297 14.782 15.926 1.00 37.09 162 PRO A N 1
ATOM 1221 C CA . PRO A 1 162 ? 11.900 16.094 16.401 1.00 37.09 162 PRO A CA 1
ATOM 1222 C C . PRO A 1 162 ? 10.504 15.977 17.029 1.00 37.09 162 PRO A C 1
ATOM 1224 O O . PRO A 1 162 ? 9.650 15.257 16.500 1.00 37.09 162 PRO A O 1
ATOM 1227 N N . PRO A 1 163 ? 10.246 16.648 18.165 1.00 33.75 163 PRO A N 1
ATOM 1228 C CA . PRO A 1 163 ? 8.930 16.615 18.778 1.00 33.75 163 PRO A CA 1
ATOM 1229 C C . PRO A 1 163 ? 7.896 17.091 17.758 1.00 33.75 163 PRO A C 1
ATOM 1231 O O . PRO A 1 163 ? 8.066 18.134 17.123 1.00 33.75 163 PRO A O 1
ATOM 1234 N N . VAL A 1 164 ? 6.824 16.314 17.605 1.00 40.62 164 VAL A N 1
ATOM 1235 C CA . VAL A 1 164 ? 5.671 16.702 16.794 1.00 40.62 164 VAL A CA 1
ATOM 1236 C C . VAL A 1 164 ? 5.107 17.984 17.401 1.00 40.62 164 VAL A C 1
ATOM 1238 O O . VAL A 1 164 ? 4.514 17.961 18.481 1.00 40.62 164 VAL A O 1
ATOM 1241 N N . SER A 1 165 ? 5.329 19.116 16.733 1.00 30.08 165 SER A N 1
ATOM 1242 C CA . SER A 1 165 ? 4.701 20.376 17.115 1.00 30.08 165 SER A CA 1
ATOM 1243 C C . SER A 1 165 ? 3.181 20.198 17.076 1.00 30.08 165 SER A C 1
ATOM 1245 O O . SER A 1 165 ? 2.662 19.696 16.074 1.00 30.08 165 SER A O 1
ATOM 1247 N N . PRO A 1 166 ? 2.443 20.595 18.126 1.00 32.28 166 PRO A N 1
ATOM 1248 C CA . PRO A 1 166 ? 0.993 20.624 18.046 1.00 32.28 166 PRO A CA 1
ATOM 1249 C C . PRO A 1 166 ? 0.587 21.585 16.922 1.00 32.28 166 PRO A C 1
ATOM 1251 O O . PRO A 1 166 ? 1.055 22.723 16.868 1.00 32.28 166 PRO A O 1
ATOM 1254 N N . MET A 1 167 ? -0.252 21.109 16.000 1.00 41.72 167 MET A N 1
ATOM 1255 C CA . MET A 1 167 ? -0.898 21.977 15.018 1.00 41.72 167 MET A CA 1
ATOM 1256 C C . MET A 1 167 ? -1.867 22.908 15.760 1.00 41.72 167 MET A C 1
ATOM 1258 O O . MET A 1 167 ? -2.719 22.422 16.506 1.00 41.72 167 MET A O 1
ATOM 1262 N N . ASN A 1 168 ? -1.685 24.221 15.581 1.00 38.44 168 ASN A N 1
ATOM 1263 C CA . ASN A 1 168 ? -2.633 25.263 16.000 1.00 38.44 168 ASN A CA 1
ATOM 1264 C C . ASN A 1 168 ? -3.909 25.231 15.155 1.00 38.44 168 ASN A C 1
ATOM 1266 O O . ASN A 1 168 ? -3.792 24.966 13.936 1.00 38.44 168 ASN A O 1
#

Foldseek 3Di:
DKDWDKDWDQALVRWTKIKTWTKDADPVVRDIDIDIDIGGVVQWDQDPPFGFIDHPAWTWGDHQAKIWIWGDDDQKTDTKIWGQPDGKAAAVNPQAHPPPPFPGKGKIKRFFTWMWDWIGGHPDIDTDTDTDMDMDIDDDDPVVVNVVRPPPPCCVVPDDDDPDDDDD

Mean predicted aligned error: 9.23 Å

Radius of gyration: 17.23 Å; Cα contacts (8 Å, |Δi|>4): 325; chains: 1; bounding box: 42×37×43 Å

Solvent-accessible surface area (backbone atoms only — not comparable to full-atom values): 9615 Å² total; per-residue (Å²): 96,72,57,76,50,78,46,77,48,74,36,64,82,78,46,52,32,33,41,40,42,43,37,46,37,42,77,94,78,72,48,70,50,74,46,77,48,81,41,54,43,92,68,42,50,71,51,92,91,47,52,35,39,37,47,99,44,35,39,39,36,38,58,90,52,39,36,40,40,39,39,58,50,94,56,33,38,38,40,38,40,35,32,47,70,60,77,69,48,39,29,89,76,76,21,51,43,92,52,91,88,50,92,61,29,34,27,37,28,37,57,64,11,48,29,38,41,42,41,25,62,56,91,51,75,37,84,46,74,53,73,42,72,46,79,48,74,53,56,82,76,61,67,75,62,33,61,74,41,65,59,54,71,67,56,65,75,67,52,78,80,77,80,81,72,81,83,130

Sequence (168 aa):
MAQRVFLVQHLAAGTDIAQLDVVVANASTGTSRATEHIHFLDQVEIGTDRLHISTPELTWTGDRNVYTLSVKGEGARIDLIATASGPPLLANGQGQMLFLGLDEPYEFAFPAMRTSGTVALGSQPYEVTGISWSDRQWGSLPDFFADSLGQSPEAVLSSPHPPVSPMN

Secondary structure (DSSP, 8-state):
-EEEEEEEEEETTTEEEEEEEEEEEETTTTEEEEEEEEEEGGGSEE-SSSEEEE-SSEEEEE-SSEEEEEEEETTEEEEEEEE--SS-EEGGGTTB---TT-S--EEEEEEEEEEEEEEEETTEEEEEEEEEEEEEEESPPPHHHHHHT-S-HHHHHHSPPPP-PPP-

Nearest PDB structures (foldseek):
  2ich-assembly2_B  TM=7.732E-01  e=3.373E-05  Nitrosomonas europaea
  2ich-assembly1_A  TM=7.180E-01  e=3.551E-05  Nitrosomonas europaea
  5esv-assembly1_G  TM=4.248E-01  e=3.485E+00  Haemophilus influenzae Rd KW20

pLDDT: mean 79.55, std 18.83, range [30.08, 98.19]